Protein AF-A0A943SQD3-F1 (afdb_monomer)

Solvent-accessible surface area (backbone atoms only — not comparable to full-atom values): 6302 Å² total; per-residue (Å²): 134,90,78,74,52,74,67,57,47,48,25,53,53,48,44,65,74,69,50,77,54,51,80,74,37,70,39,92,86,43,87,98,38,78,32,27,33,25,41,73,78,45,76,52,76,56,96,95,41,80,48,76,44,69,51,78,48,46,70,42,72,68,59,44,48,51,51,52,54,50,50,52,53,49,24,65,73,44,74,47,85,86,84,90,76,88,87,76,86,63,87,79,84,76,82,76,85,129

Nearest PDB structures (foldseek):
  3mru-assembly2_B  TM=9.642E-01  e=1.600E-04  Vibrio alginolyticus
  2qyv-assembly1_B  TM=9.669E-01  e=8.400E-04  Histophilus somni 129PT
  4jui-assembly2_B  TM=3.062E-01  e=7.930E+00  Lactiplantibacillus plantarum

Radius of gyration: 16.66 Å; Cα contacts (8 Å, |Δi|>4): 103; chains: 1; bounding box: 39×22×53 Å

Sequence (98 aa):
MRVFDNSENKNIIDYVNLSPVDVVIMSNIFENLVDTSVNLGEIFFEDNVITVVQDIRSNFKTQQNFIICKLEKLASYTGFEIEATGYYTNWKYKKIPS

Secondary structure (DSSP, 8-state):
-----HHHHHHHHHHHHHS--EEEEE-SSSTT-EEEEEEEEEEEEETTEEEEEEEEEESSHHHHHHHHHHHHHHHHHHT---------------PPP-

pLDDT: mean 92.02, std 8.4, range [60.75, 97.94]

Mean predicted aligned error: 4.59 Å

Organism: NCBI:txid54005

InterPro domains:
  IPR001160 Peptidase M20C, Xaa-His dipeptidase [PTHR43501] (3-95)

Foldseek 3Di:
DDDDDPLLVVLVVQLVVVQFAAQDAADPVDPPHGAKGKHQDDWDADPNDIDTDMDIDGQDPVVSVVNVVSSCVSCVVSVHDDDDDDDDDHDDDDDDDD

Structure (mmCIF, N/CA/C/O backbone):
data_AF-A0A943SQD3-F1
#
_entry.id   AF-A0A943SQD3-F1
#
loop_
_atom_site.group_PDB
_atom_site.id
_atom_site.type_symbol
_atom_site.label_atom_id
_atom_site.label_alt_id
_atom_site.label_comp_id
_atom_site.label_asym_id
_atom_site.label_entity_id
_atom_site.label_seq_id
_atom_site.pdbx_PDB_ins_code
_atom_site.Cartn_x
_atom_site.Cartn_y
_atom_site.Cartn_z
_atom_site.occupancy
_atom_site.B_iso_or_equiv
_atom_site.auth_seq_id
_atom_site.auth_comp_id
_atom_site.auth_asym_id
_atom_site.auth_atom_id
_atom_site.pdbx_PDB_model_num
ATOM 1 N N . MET A 1 1 ? -17.637 -6.368 22.099 1.00 67.44 1 MET A N 1
ATOM 2 C CA . MET A 1 1 ? -17.392 -5.648 20.832 1.00 67.44 1 MET A CA 1
ATOM 3 C C . MET A 1 1 ? -16.803 -4.292 21.191 1.00 67.44 1 MET A C 1
ATOM 5 O O . MET A 1 1 ? -17.461 -3.569 21.929 1.00 67.44 1 MET A O 1
ATOM 9 N N . ARG A 1 2 ? -15.559 -3.991 20.788 1.00 83.62 2 ARG A N 1
ATOM 10 C CA . ARG A 1 2 ? -14.974 -2.649 20.965 1.00 83.62 2 ARG A CA 1
ATOM 11 C C . ARG A 1 2 ? -15.597 -1.706 19.939 1.00 83.62 2 ARG A C 1
ATOM 13 O O . ARG A 1 2 ? -15.896 -2.128 18.826 1.00 83.62 2 ARG A O 1
ATOM 20 N N . VAL A 1 3 ? -15.786 -0.453 20.330 1.00 88.00 3 VAL A N 1
ATOM 21 C CA . VAL A 1 3 ? -16.202 0.633 19.441 1.00 88.00 3 VAL A CA 1
ATOM 22 C C . VAL A 1 3 ? -15.032 1.604 19.348 1.00 88.00 3 VAL A C 1
ATOM 24 O O . VAL A 1 3 ? -14.495 1.993 20.384 1.00 88.00 3 VAL A O 1
ATOM 27 N N . PHE A 1 4 ? -14.623 1.938 18.127 1.00 91.00 4 PHE A N 1
ATOM 28 C CA . PHE A 1 4 ? -13.600 2.950 17.877 1.00 91.00 4 PHE A CA 1
ATOM 29 C C . PHE A 1 4 ? -14.171 4.347 18.103 1.00 91.00 4 PHE A C 1
ATOM 31 O O . PHE A 1 4 ? -15.337 4.602 17.781 1.00 91.00 4 PHE A O 1
ATOM 38 N N . ASP A 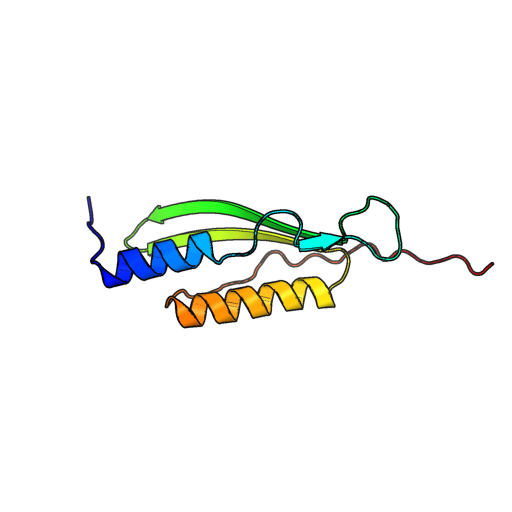1 5 ? -13.356 5.254 18.630 1.00 94.12 5 ASP A N 1
ATOM 39 C CA . ASP A 1 5 ? -13.737 6.660 18.697 1.00 94.12 5 ASP A CA 1
ATOM 40 C C . ASP A 1 5 ? -13.761 7.314 17.298 1.00 94.12 5 ASP A C 1
ATOM 42 O O . ASP A 1 5 ? -13.447 6.699 16.274 1.00 94.12 5 ASP A O 1
ATOM 46 N N . ASN A 1 6 ? -14.194 8.574 17.224 1.00 95.62 6 ASN A N 1
ATOM 47 C CA . ASN A 1 6 ? -14.320 9.274 15.944 1.00 95.62 6 ASN A CA 1
ATOM 48 C C . ASN A 1 6 ? -12.970 9.498 15.249 1.00 95.62 6 ASN A C 1
ATOM 50 O O . ASN A 1 6 ? -12.913 9.457 14.020 1.00 95.62 6 ASN A O 1
ATOM 54 N N . SER A 1 7 ? -11.900 9.748 16.006 1.00 94.88 7 SER A N 1
ATOM 55 C CA . SER A 1 7 ? -10.560 9.939 15.444 1.00 94.88 7 SER A CA 1
ATOM 56 C C . SER A 1 7 ? -9.963 8.629 14.943 1.00 94.88 7 SER A C 1
ATOM 58 O O . SER A 1 7 ? -9.462 8.591 13.824 1.00 94.88 7 SER A O 1
ATOM 60 N N . GLU A 1 8 ? -10.078 7.550 15.718 1.00 94.00 8 GLU A N 1
ATOM 61 C CA . GLU A 1 8 ? -9.659 6.203 15.329 1.00 94.00 8 GLU A CA 1
ATOM 62 C C . GLU A 1 8 ? -10.401 5.761 14.061 1.00 94.00 8 GLU A C 1
ATOM 64 O O . GLU A 1 8 ? -9.770 5.373 13.079 1.00 94.00 8 GLU A O 1
ATOM 69 N N . ASN A 1 9 ? -11.734 5.900 14.035 1.00 95.19 9 ASN A N 1
ATOM 70 C CA . ASN A 1 9 ? -12.539 5.578 12.855 1.00 95.19 9 ASN A CA 1
ATOM 71 C C . ASN A 1 9 ? -12.107 6.388 11.635 1.00 95.19 9 ASN A C 1
ATOM 73 O O . ASN A 1 9 ? -11.955 5.830 10.550 1.00 95.19 9 ASN A O 1
ATOM 77 N N . LYS A 1 10 ? -11.897 7.699 11.800 1.00 97.19 10 LYS A N 1
ATOM 78 C CA . LYS A 1 10 ? -11.448 8.556 10.704 1.00 97.19 10 LYS A CA 1
ATOM 79 C C . LYS A 1 10 ? -10.100 8.094 10.158 1.00 97.19 10 LYS A C 1
ATOM 81 O O . LYS A 1 10 ? -9.965 7.960 8.949 1.00 97.19 10 LYS A O 1
ATOM 86 N N . ASN A 1 11 ? -9.138 7.812 11.028 1.00 97.12 11 ASN A N 1
ATOM 87 C CA . ASN A 1 11 ? -7.806 7.375 10.628 1.00 97.12 11 ASN A CA 1
ATOM 88 C C . ASN A 1 11 ? -7.829 6.028 9.896 1.00 97.12 11 ASN A C 1
ATOM 90 O O . ASN A 1 11 ? -7.146 5.870 8.886 1.00 97.12 11 ASN A O 1
ATOM 94 N N . ILE A 1 12 ? -8.640 5.077 10.369 1.00 96.25 12 ILE A N 1
ATOM 95 C CA . ILE A 1 12 ? -8.829 3.778 9.712 1.00 96.25 12 ILE A CA 1
ATOM 96 C C . ILE A 1 12 ? -9.439 3.971 8.317 1.00 96.25 12 ILE A C 1
ATOM 98 O O . ILE A 1 12 ? -8.919 3.446 7.333 1.00 96.25 12 ILE A O 1
ATOM 102 N N . ILE A 1 13 ? -10.520 4.749 8.219 1.00 96.69 13 ILE A N 1
ATOM 103 C CA . ILE A 1 13 ? -11.214 5.019 6.953 1.00 96.69 13 ILE A CA 1
ATOM 104 C C . ILE A 1 13 ? -10.293 5.756 5.974 1.00 96.69 13 ILE A C 1
ATOM 106 O O . ILE A 1 13 ? -10.258 5.412 4.792 1.00 96.69 13 ILE A O 1
ATOM 110 N N . ASP A 1 14 ? -9.542 6.749 6.447 1.00 97.94 14 ASP A N 1
ATOM 111 C CA . ASP A 1 14 ? -8.582 7.487 5.631 1.00 97.94 14 ASP A CA 1
ATOM 112 C C . ASP A 1 14 ? -7.475 6.558 5.124 1.00 97.94 14 ASP A C 1
ATOM 114 O O . ASP A 1 14 ? -7.155 6.595 3.938 1.00 97.94 14 ASP A O 1
ATOM 118 N N . TYR A 1 15 ? -6.923 5.689 5.980 1.00 97.62 15 TYR A N 1
ATOM 119 C CA . TYR A 1 15 ? -5.883 4.744 5.572 1.00 97.62 15 TYR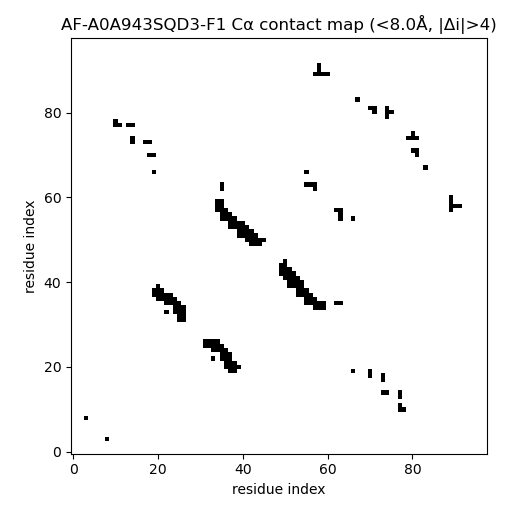 A CA 1
ATOM 120 C C . TYR A 1 15 ? -6.388 3.826 4.460 1.00 97.62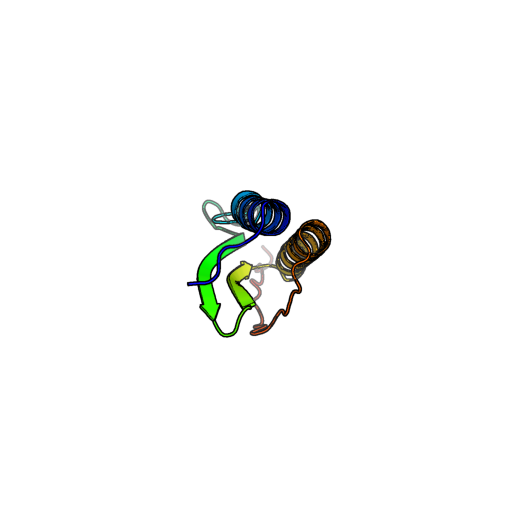 15 TYR A C 1
ATOM 122 O O . TYR A 1 15 ? -5.763 3.739 3.409 1.00 97.62 15 TYR A O 1
ATOM 130 N N . VAL A 1 16 ? -7.551 3.195 4.648 1.00 96.69 16 VAL A N 1
ATOM 131 C CA . VAL A 1 16 ? -8.113 2.258 3.663 1.00 96.69 16 VAL A CA 1
ATOM 132 C C . VAL A 1 16 ? -8.415 2.951 2.332 1.00 96.69 16 VAL A C 1
ATOM 134 O O . VAL A 1 16 ? -8.062 2.421 1.284 1.00 96.69 16 VAL A O 1
ATOM 137 N N . ASN A 1 17 ? -9.015 4.145 2.349 1.00 96.56 17 ASN A N 1
ATOM 138 C CA . ASN A 1 17 ? -9.378 4.849 1.114 1.00 96.56 17 ASN A CA 1
ATOM 139 C C . ASN A 1 17 ? -8.180 5.448 0.368 1.00 96.56 17 ASN A C 1
ATOM 141 O O . ASN A 1 17 ? -8.229 5.597 -0.851 1.00 96.56 17 ASN A O 1
ATOM 145 N N . LEU A 1 18 ? -7.130 5.848 1.088 1.00 96.81 18 LEU A N 1
ATOM 146 C CA . LEU A 1 18 ? -5.949 6.481 0.495 1.00 96.81 18 LEU A CA 1
ATOM 147 C C . LEU A 1 18 ? -4.849 5.474 0.147 1.00 96.81 18 LEU A C 1
ATOM 149 O O . LEU A 1 18 ? -3.890 5.833 -0.549 1.00 96.81 18 LEU A O 1
ATOM 153 N N . SER A 1 19 ? -4.960 4.236 0.629 1.00 96.50 19 SER A N 1
ATOM 154 C CA . SER A 1 19 ? -3.971 3.203 0.361 1.00 96.50 19 SER A CA 1
ATOM 155 C C . SER A 1 19 ? -3.956 2.836 -1.129 1.00 96.50 19 SER A C 1
ATOM 157 O O . SER A 1 19 ? -5.014 2.694 -1.745 1.00 96.50 19 SER A O 1
ATOM 159 N N . PRO A 1 20 ? -2.773 2.702 -1.760 1.00 95.56 20 PRO A N 1
ATOM 160 C CA . PRO A 1 20 ? -2.682 2.218 -3.128 1.00 95.56 20 PRO A CA 1
ATOM 161 C C . PRO A 1 20 ? -3.229 0.791 -3.238 1.00 95.56 20 PRO A C 1
ATOM 163 O O . PRO A 1 20 ? -2.856 -0.091 -2.466 1.00 95.56 20 PRO A O 1
ATOM 166 N N . VAL A 1 21 ? -4.053 0.568 -4.258 1.00 95.19 21 VAL A N 1
ATOM 167 C CA . VAL A 1 21 ? -4.616 -0.731 -4.634 1.00 95.19 21 VAL A CA 1
ATOM 168 C C . VAL A 1 21 ? -4.588 -0.884 -6.157 1.00 95.19 21 VAL A C 1
ATOM 170 O O . VAL A 1 21 ? -4.428 0.098 -6.884 1.00 95.19 21 VAL A O 1
ATOM 173 N N . ASP A 1 22 ? -4.714 -2.121 -6.626 1.00 95.56 22 ASP A N 1
ATOM 174 C CA . ASP A 1 22 ? -4.722 -2.528 -8.029 1.00 95.56 22 ASP A CA 1
ATOM 175 C C . ASP A 1 22 ? -3.428 -2.182 -8.792 1.00 95.56 22 ASP A C 1
ATOM 177 O O . ASP A 1 22 ? -2.314 -2.320 -8.276 1.00 95.56 22 ASP A O 1
ATOM 181 N N . VAL A 1 23 ? -3.553 -1.812 -10.070 1.00 97.25 23 VAL A N 1
ATOM 182 C CA . VAL A 1 23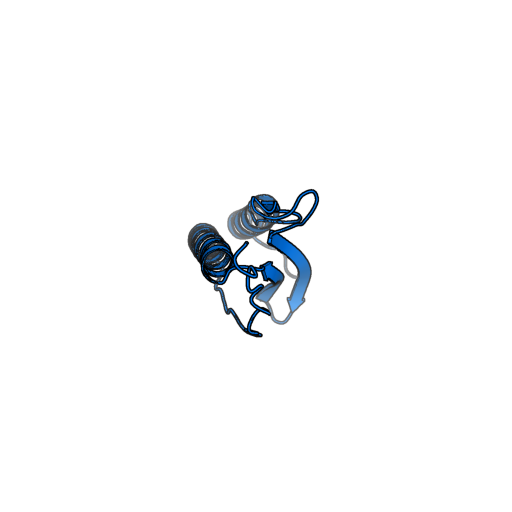 ? -2.442 -1.443 -10.953 1.00 97.25 23 VAL A CA 1
ATOM 183 C C . VAL A 1 23 ? -1.972 -0.034 -10.618 1.00 97.25 23 VAL A C 1
ATOM 185 O O . VAL A 1 23 ? -2.714 0.933 -10.778 1.00 97.25 23 VAL A O 1
ATOM 188 N N . VAL A 1 24 ? -0.703 0.093 -10.228 1.00 96.75 24 VAL A N 1
ATOM 189 C CA . VAL A 1 24 ? -0.097 1.394 -9.914 1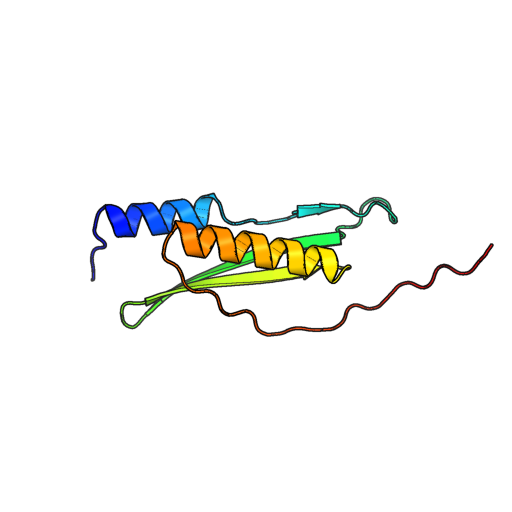.00 96.75 24 VAL A CA 1
ATOM 190 C C . VAL A 1 24 ? 0.777 1.897 -11.058 1.00 96.75 24 VAL A C 1
ATOM 192 O O . VAL A 1 24 ? 0.799 3.095 -11.333 1.00 96.75 24 VAL A O 1
ATOM 195 N N . ILE A 1 25 ? 1.517 1.002 -11.723 1.00 96.81 25 ILE A N 1
ATOM 196 C CA . ILE A 1 25 ? 2.437 1.355 -12.813 1.00 96.81 25 ILE A CA 1
ATOM 197 C C . ILE A 1 25 ? 2.340 0.304 -13.923 1.00 96.81 25 ILE A C 1
ATOM 199 O O . ILE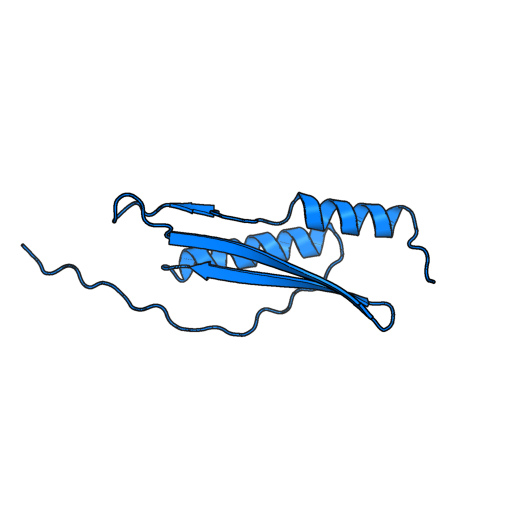 A 1 25 ? 2.597 -0.877 -13.688 1.00 96.81 25 ILE A O 1
ATOM 203 N N . MET A 1 26 ? 2.007 0.745 -15.137 1.00 96.75 26 MET A N 1
ATOM 204 C CA . MET A 1 26 ? 2.122 -0.057 -16.361 1.00 96.75 26 MET A CA 1
ATOM 205 C C . MET A 1 26 ? 3.552 -0.012 -16.903 1.00 96.75 26 MET A C 1
ATOM 207 O O . MET A 1 26 ? 4.274 0.963 -16.697 1.00 96.75 26 MET A O 1
ATOM 211 N N . SER A 1 27 ? 3.961 -1.064 -17.605 1.00 94.19 27 SER A N 1
ATOM 212 C CA . SER A 1 27 ? 5.295 -1.156 -18.179 1.00 94.19 27 SER A CA 1
ATOM 213 C C . SER A 1 27 ? 5.486 -0.185 -19.336 1.00 94.19 27 SER A C 1
ATOM 215 O O . SER A 1 27 ? 4.684 -0.126 -20.263 1.00 94.19 27 SER A O 1
ATOM 217 N N . ASN A 1 28 ? 6.608 0.534 -19.306 1.00 92.62 28 ASN A N 1
ATOM 218 C CA . ASN A 1 28 ? 7.059 1.370 -20.423 1.00 92.62 28 ASN A CA 1
ATOM 219 C C . ASN A 1 28 ? 7.938 0.592 -21.421 1.00 92.62 28 ASN A C 1
ATOM 221 O O . ASN A 1 28 ? 8.368 1.152 -22.427 1.00 92.62 28 ASN A O 1
ATOM 225 N N . ILE A 1 29 ? 8.266 -0.671 -21.118 1.00 91.00 29 ILE A N 1
ATOM 226 C CA . ILE A 1 29 ? 9.122 -1.530 -21.952 1.00 91.00 29 ILE A CA 1
ATOM 227 C C . ILE A 1 29 ? 8.280 -2.544 -22.728 1.00 91.00 29 ILE A C 1
ATOM 229 O O . ILE A 1 29 ? 8.571 -2.810 -23.893 1.00 91.00 29 ILE A O 1
ATOM 233 N N . PHE A 1 30 ? 7.257 -3.111 -22.086 1.00 89.81 30 PHE A N 1
ATOM 234 C CA . PHE A 1 30 ? 6.410 -4.150 -22.663 1.00 89.81 30 PHE A CA 1
ATOM 235 C C . PHE A 1 30 ? 4.964 -3.673 -22.758 1.00 89.81 30 PHE A C 1
ATOM 237 O O . PHE A 1 30 ? 4.377 -3.230 -21.774 1.00 89.81 30 PHE A O 1
ATOM 244 N N . GLU A 1 31 ? 4.378 -3.796 -23.944 1.00 94.06 31 GLU A N 1
ATOM 245 C CA . GLU A 1 31 ? 2.972 -3.472 -24.153 1.00 94.06 31 GLU A CA 1
ATOM 246 C C . GLU A 1 31 ? 2.071 -4.401 -23.320 1.00 94.06 31 GLU A C 1
ATOM 248 O O . GLU A 1 31 ? 2.315 -5.606 -23.243 1.00 94.06 31 GLU A O 1
ATOM 253 N N . ASN A 1 32 ? 1.028 -3.840 -22.698 1.00 93.88 32 ASN A N 1
ATOM 254 C CA . ASN A 1 32 ? 0.030 -4.565 -21.898 1.00 93.88 32 ASN A CA 1
ATOM 255 C C . ASN A 1 32 ? 0.583 -5.345 -20.687 1.00 93.88 32 ASN A C 1
ATOM 257 O O . ASN A 1 32 ? -0.070 -6.265 -20.197 1.00 93.88 32 ASN A O 1
ATOM 261 N N . LEU A 1 33 ? 1.755 -4.968 -20.166 1.00 94.75 33 LEU A N 1
ATOM 262 C CA . LEU A 1 33 ? 2.323 -5.555 -18.952 1.00 94.75 33 LEU A CA 1
ATOM 263 C C . LEU A 1 33 ? 2.207 -4.595 -17.764 1.00 94.75 33 LEU A C 1
ATOM 265 O O . LEU A 1 33 ? 2.515 -3.412 -17.884 1.00 94.75 33 LEU A O 1
ATOM 269 N N . VAL A 1 34 ? 1.826 -5.112 -16.597 1.00 96.19 34 VAL A N 1
ATOM 270 C CA . VAL A 1 34 ? 1.884 -4.370 -15.331 1.00 96.19 34 VAL A CA 1
ATOM 271 C C . VAL A 1 34 ? 3.297 -4.460 -14.766 1.00 96.19 34 VAL A C 1
ATOM 273 O O . VAL A 1 34 ? 3.837 -5.553 -14.600 1.00 96.19 34 VAL A O 1
ATOM 276 N N . ASP A 1 35 ? 3.883 -3.312 -14.441 1.00 95.31 35 ASP A N 1
ATOM 277 C CA . ASP A 1 35 ? 5.172 -3.257 -13.762 1.00 95.31 35 ASP A CA 1
ATOM 278 C C . ASP A 1 35 ? 5.023 -3.270 -12.246 1.00 95.31 35 ASP A C 1
ATOM 280 O O . ASP A 1 35 ? 5.830 -3.910 -11.583 1.00 95.31 35 ASP A O 1
ATOM 284 N N . THR A 1 36 ? 4.024 -2.579 -11.691 1.00 96.69 36 THR A N 1
ATOM 285 C CA . THR A 1 36 ? 3.762 -2.569 -10.247 1.00 96.69 36 THR A CA 1
ATOM 286 C C . THR A 1 36 ? 2.269 -2.584 -9.950 1.00 96.69 36 THR A C 1
ATOM 288 O O . THR A 1 36 ? 1.514 -1.766 -10.479 1.00 96.69 36 THR A O 1
ATOM 291 N N . SER A 1 37 ? 1.866 -3.471 -9.044 1.00 97.62 37 SER A N 1
ATOM 292 C CA . SER A 1 37 ? 0.517 -3.559 -8.486 1.00 97.62 37 SER A CA 1
ATOM 293 C C . SER A 1 37 ? 0.559 -3.748 -6.974 1.00 97.62 37 SER A C 1
ATOM 295 O O . SER A 1 37 ? 1.505 -4.347 -6.453 1.00 97.62 37 SER A O 1
ATOM 297 N N . VAL A 1 38 ? -0.492 -3.315 -6.286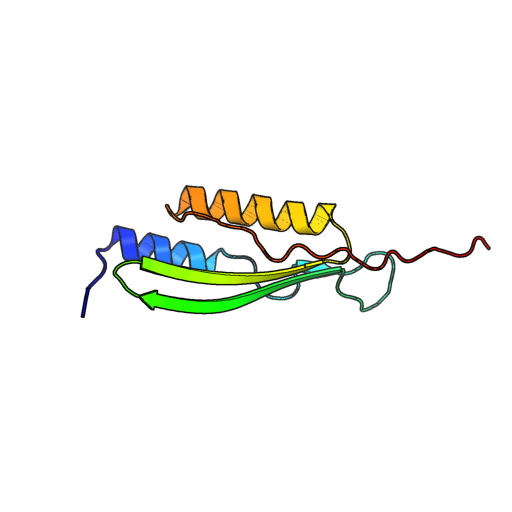 1.00 97.75 38 VAL A N 1
ATOM 298 C CA . VAL A 1 38 ? -0.664 -3.498 -4.842 1.00 97.75 38 VAL A CA 1
ATOM 299 C C . VAL A 1 38 ? -2.018 -4.141 -4.582 1.00 97.75 38 VAL A C 1
ATOM 301 O O . VAL A 1 38 ? -3.014 -3.715 -5.148 1.00 97.75 38 VAL A O 1
ATOM 304 N N . ASN A 1 39 ? -2.077 -5.161 -3.735 1.00 96.75 39 ASN A N 1
ATOM 305 C CA . ASN A 1 39 ? -3.344 -5.740 -3.292 1.00 96.75 39 ASN A CA 1
ATOM 306 C C . ASN A 1 39 ? -3.500 -5.513 -1.790 1.00 96.75 39 ASN A C 1
ATOM 308 O O . ASN A 1 39 ? -2.633 -5.945 -1.041 1.00 96.75 39 ASN A O 1
ATOM 312 N N . LEU A 1 40 ? -4.585 -4.868 -1.358 1.00 96.19 40 LEU A N 1
ATOM 313 C CA . LEU A 1 40 ? -5.007 -4.845 0.042 1.00 96.19 40 LEU A CA 1
ATOM 314 C C . LEU A 1 40 ? -5.878 -6.085 0.285 1.00 96.19 40 LEU A C 1
ATOM 316 O O . LEU A 1 40 ? -7.084 -6.063 0.053 1.00 96.19 40 LEU A O 1
ATOM 320 N N . GLY A 1 41 ? -5.233 -7.184 0.679 1.00 95.06 41 GLY A N 1
ATOM 321 C CA . GLY A 1 41 ? -5.858 -8.508 0.709 1.00 95.06 41 GLY A CA 1
ATOM 322 C C . GLY A 1 41 ? -6.614 -8.809 1.997 1.00 95.06 41 GLY A C 1
ATOM 323 O O . GLY A 1 41 ? -7.602 -9.541 1.967 1.00 95.06 41 GLY A O 1
ATOM 324 N N . GLU A 1 42 ? -6.166 -8.249 3.123 1.00 96.38 42 GLU A N 1
ATOM 325 C CA . GLU A 1 42 ? -6.714 -8.583 4.437 1.00 96.38 42 GLU A CA 1
ATOM 326 C C . GLU A 1 42 ? -6.850 -7.338 5.311 1.00 96.38 42 GLU A C 1
ATOM 328 O O . GLU A 1 42 ? -5.960 -6.486 5.369 1.00 96.38 42 GLU A O 1
ATOM 333 N N . ILE A 1 43 ? -7.976 -7.266 6.019 1.00 96.19 43 ILE A N 1
ATOM 334 C CA . ILE A 1 43 ? -8.204 -6.339 7.123 1.00 96.19 43 ILE A CA 1
ATOM 335 C C . ILE A 1 43 ? -8.838 -7.151 8.239 1.00 96.19 43 ILE A C 1
ATOM 337 O O . ILE A 1 43 ? -9.908 -7.733 8.050 1.00 96.19 43 ILE A O 1
ATOM 341 N N . PHE A 1 44 ? -8.203 -7.176 9.401 1.00 95.38 44 PHE A N 1
ATOM 342 C CA . PHE A 1 44 ? -8.739 -7.871 10.562 1.00 95.38 44 PHE A CA 1
ATOM 343 C C . PHE A 1 44 ? -8.431 -7.117 11.851 1.00 95.38 44 PHE A C 1
ATOM 345 O O . PHE A 1 44 ? -7.587 -6.222 11.894 1.00 95.38 44 PHE A O 1
ATOM 352 N N . PHE A 1 45 ? -9.183 -7.453 12.895 1.00 93.88 45 PHE A N 1
ATOM 353 C CA . PHE A 1 45 ? -9.072 -6.835 14.205 1.00 93.88 45 PHE A CA 1
ATOM 354 C C . PHE A 1 45 ? -8.975 -7.919 15.273 1.00 93.88 45 PHE A C 1
ATOM 356 O O . PHE A 1 45 ? -9.937 -8.651 15.510 1.00 93.88 45 PHE A O 1
ATOM 363 N N . GLU A 1 46 ? -7.819 -7.995 15.919 1.00 93.94 46 GLU A N 1
ATOM 364 C CA . GLU A 1 46 ? -7.485 -8.990 16.937 1.00 93.94 46 GLU A CA 1
ATOM 365 C C . GLU A 1 46 ? -6.723 -8.298 18.070 1.00 93.94 46 GLU A C 1
ATOM 367 O O . GLU A 1 46 ? -5.977 -7.354 17.832 1.00 93.94 46 GLU A O 1
ATOM 372 N N . ASP A 1 47 ? -6.960 -8.706 19.320 1.00 92.56 47 ASP A N 1
ATOM 373 C CA . ASP A 1 47 ? -6.230 -8.211 20.499 1.00 92.56 47 ASP A CA 1
ATOM 374 C C . ASP A 1 47 ? -6.070 -6.681 20.587 1.00 92.56 47 ASP A C 1
ATOM 376 O O . ASP A 1 47 ? -5.044 -6.159 21.013 1.00 92.56 47 ASP A O 1
ATOM 380 N N . ASN A 1 48 ? -7.131 -5.944 20.232 1.00 90.44 48 ASN A N 1
ATOM 381 C CA . ASN A 1 48 ? -7.167 -4.477 20.218 1.00 90.44 48 ASN A CA 1
ATOM 382 C C . ASN A 1 48 ? -6.307 -3.786 19.150 1.00 90.44 48 ASN A C 1
ATOM 384 O O . ASN A 1 48 ? -6.174 -2.559 19.201 1.00 90.44 48 ASN A O 1
ATOM 388 N N . VAL A 1 49 ? -5.824 -4.536 18.163 1.00 92.50 49 VAL A N 1
ATOM 389 C CA . VAL A 1 49 ? -5.018 -4.062 17.039 1.00 92.50 49 VAL A CA 1
ATOM 390 C C . VAL A 1 49 ? -5.773 -4.298 15.735 1.00 92.50 49 VAL A C 1
ATOM 392 O O . VAL A 1 49 ? -6.316 -5.375 15.497 1.00 92.50 49 VAL A O 1
ATOM 395 N N . ILE A 1 50 ? -5.828 -3.268 14.890 1.00 94.75 50 ILE A N 1
ATOM 396 C CA . ILE A 1 50 ? -6.269 -3.416 13.505 1.00 94.75 50 ILE A CA 1
ATOM 397 C C . ILE A 1 50 ? -5.047 -3.679 12.630 1.00 94.75 50 ILE A C 1
ATOM 399 O O . ILE A 1 50 ? -4.088 -2.909 12.650 1.00 94.75 50 ILE A O 1
ATOM 403 N N . THR A 1 51 ? -5.102 -4.752 11.853 1.00 96.56 51 THR A N 1
ATOM 404 C CA . THR A 1 51 ? -4.040 -5.131 10.925 1.00 96.56 51 THR A CA 1
ATOM 405 C C . THR A 1 51 ? -4.563 -5.017 9.505 1.00 96.56 51 THR A C 1
ATOM 407 O O . THR A 1 51 ? -5.639 -5.528 9.187 1.00 96.56 51 THR A O 1
ATOM 410 N N . VAL A 1 52 ? -3.794 -4.342 8.653 1.00 96.94 52 VAL A N 1
ATOM 411 C CA . VAL A 1 52 ? -4.047 -4.244 7.215 1.00 96.94 52 VAL A CA 1
ATOM 412 C C . VAL A 1 52 ? -2.870 -4.884 6.493 1.00 96.94 52 VAL A C 1
ATOM 414 O O . VAL A 1 52 ? -1.733 -4.449 6.666 1.00 96.94 52 VAL A O 1
ATOM 417 N N . VAL A 1 53 ? -3.134 -5.915 5.691 1.00 96.88 53 VAL A N 1
ATOM 418 C CA . VAL A 1 53 ? -2.096 -6.655 4.962 1.00 96.88 53 VAL A CA 1
ATOM 419 C C . VAL A 1 53 ? -2.153 -6.292 3.488 1.00 96.88 53 VAL A C 1
ATOM 421 O O . VAL A 1 53 ? -3.210 -6.366 2.850 1.00 96.88 53 VAL A O 1
ATOM 424 N N . GLN A 1 54 ? -0.998 -5.903 2.943 1.00 96.62 54 GLN A N 1
ATOM 425 C CA . GLN A 1 54 ? -0.865 -5.519 1.545 1.00 96.62 54 GLN A CA 1
ATOM 426 C C . GLN A 1 54 ? 0.265 -6.264 0.838 1.00 96.62 54 GLN A C 1
ATOM 428 O O . GLN A 1 54 ? 1.408 -6.261 1.288 1.00 96.62 54 GLN A O 1
ATOM 433 N N . ASP A 1 55 ? -0.044 -6.809 -0.335 1.00 96.44 55 ASP A N 1
ATOM 434 C CA . ASP A 1 55 ? 0.925 -7.447 -1.218 1.00 96.44 55 ASP A CA 1
ATOM 435 C C . ASP A 1 55 ? 1.404 -6.472 -2.291 1.00 96.44 55 ASP A C 1
ATOM 437 O O . ASP A 1 55 ? 0.631 -6.066 -3.166 1.00 96.44 55 ASP A O 1
ATOM 441 N N . ILE A 1 56 ? 2.702 -6.174 -2.304 1.00 95.81 56 ILE A N 1
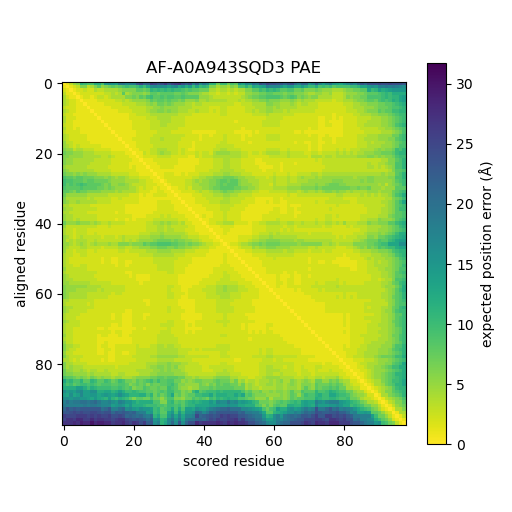ATOM 442 C CA . ILE A 1 56 ? 3.328 -5.353 -3.346 1.00 95.81 56 ILE A CA 1
ATOM 443 C C . ILE A 1 56 ? 4.024 -6.265 -4.356 1.00 95.81 56 ILE A C 1
ATOM 445 O O . ILE A 1 56 ? 5.027 -6.908 -4.042 1.00 95.81 56 ILE A O 1
ATOM 449 N N . ARG A 1 57 ? 3.543 -6.266 -5.601 1.00 95.00 57 ARG A N 1
ATOM 450 C CA . ARG A 1 57 ? 4.179 -6.961 -6.731 1.00 95.00 57 ARG A CA 1
ATOM 451 C C . ARG A 1 57 ? 4.797 -5.920 -7.647 1.00 95.00 57 ARG A C 1
ATOM 453 O O . ARG A 1 57 ? 4.107 -4.999 -8.070 1.00 95.00 57 ARG A O 1
ATOM 460 N N . SER A 1 58 ? 6.090 -6.041 -7.937 1.00 93.69 58 SER A N 1
ATOM 461 C CA . SER A 1 58 ? 6.790 -5.064 -8.771 1.00 93.69 58 SER A CA 1
ATOM 462 C C . SER A 1 58 ? 7.934 -5.689 -9.559 1.00 93.69 58 SER A C 1
ATOM 464 O O . SER A 1 58 ? 8.714 -6.432 -8.979 1.00 93.69 58 SER A O 1
ATOM 466 N N . ASN A 1 59 ? 8.098 -5.334 -10.835 1.00 92.00 59 ASN A N 1
ATOM 467 C CA . ASN A 1 59 ? 9.230 -5.731 -11.680 1.00 92.00 59 ASN A CA 1
ATOM 468 C C . ASN A 1 59 ? 10.521 -4.967 -11.338 1.00 92.00 59 ASN A C 1
ATOM 470 O O . ASN A 1 59 ? 11.627 -5.476 -11.552 1.00 92.00 59 ASN A O 1
ATOM 474 N N . PHE A 1 60 ? 10.417 -3.781 -10.732 1.00 91.19 60 PHE A N 1
ATOM 475 C CA . PHE A 1 60 ? 11.559 -2.919 -10.428 1.00 91.19 60 PHE A CA 1
ATOM 476 C C . PHE A 1 60 ? 11.643 -2.592 -8.939 1.00 91.19 60 PHE A C 1
ATOM 478 O O . PHE A 1 60 ? 10.727 -2.019 -8.358 1.00 91.19 60 PHE A O 1
ATOM 485 N N . LYS A 1 61 ? 12.801 -2.857 -8.320 1.00 91.25 61 LYS A N 1
ATOM 486 C CA . LYS A 1 61 ? 13.011 -2.578 -6.888 1.00 91.25 61 LYS A CA 1
ATOM 487 C C . LYS A 1 61 ? 12.771 -1.108 -6.524 1.00 91.25 61 LYS A C 1
ATOM 489 O O . LYS A 1 61 ? 12.258 -0.820 -5.452 1.00 91.25 61 LYS A O 1
ATOM 494 N N . THR A 1 62 ? 13.107 -0.181 -7.418 1.00 93.50 62 THR A N 1
ATOM 495 C CA . THR A 1 62 ? 12.854 1.254 -7.224 1.00 93.50 62 THR A CA 1
ATOM 496 C C . THR A 1 62 ? 11.363 1.579 -7.165 1.00 93.50 62 THR A C 1
ATOM 498 O O . THR A 1 62 ? 10.962 2.400 -6.347 1.00 93.50 62 THR A O 1
ATOM 501 N N . GLN A 1 63 ? 10.536 0.913 -7.974 1.00 95.00 63 GLN A N 1
ATOM 502 C CA . GLN A 1 63 ? 9.083 1.075 -7.941 1.00 95.00 63 GLN A CA 1
ATOM 503 C C . GLN A 1 63 ? 8.478 0.428 -6.688 1.00 95.00 63 GLN A C 1
ATOM 505 O O . GLN A 1 63 ? 7.652 1.052 -6.032 1.00 95.00 63 GLN A O 1
ATOM 510 N N . GLN A 1 64 ? 8.946 -0.762 -6.287 1.00 94.94 64 GLN A N 1
ATOM 511 C CA . GLN A 1 64 ? 8.566 -1.365 -5.002 1.00 94.94 64 GLN A CA 1
ATOM 512 C C . GLN A 1 64 ? 8.872 -0.421 -3.830 1.00 94.94 64 GLN A C 1
ATOM 514 O O . GLN A 1 64 ? 7.998 -0.156 -3.010 1.00 94.94 64 GLN A O 1
ATOM 519 N N . ASN A 1 65 ? 10.091 0.126 -3.774 1.00 94.94 65 ASN A N 1
ATOM 520 C CA . ASN A 1 65 ? 10.492 1.066 -2.727 1.00 94.94 65 ASN A CA 1
ATOM 521 C C . ASN A 1 65 ?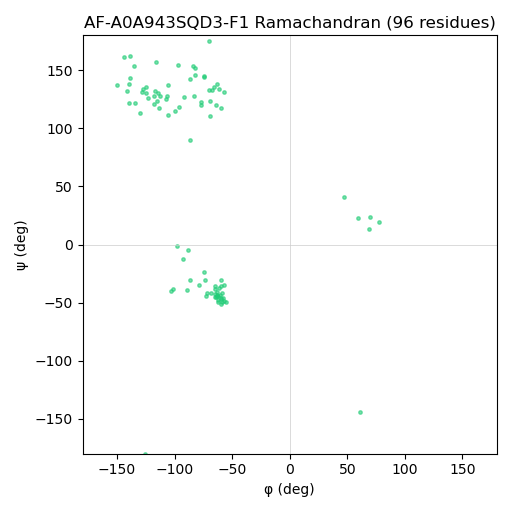 9.637 2.339 -2.746 1.00 94.94 65 ASN A C 1
ATOM 523 O O . ASN A 1 65 ? 9.296 2.855 -1.691 1.00 94.94 65 ASN A O 1
ATOM 527 N N . PHE A 1 66 ? 9.256 2.830 -3.929 1.00 96.00 66 PHE A N 1
ATOM 528 C CA . PHE A 1 66 ? 8.340 3.962 -4.050 1.00 96.00 66 PHE A CA 1
ATOM 529 C C . PHE A 1 66 ? 6.973 3.675 -3.408 1.00 96.00 66 PHE A C 1
ATOM 531 O O . PHE A 1 66 ? 6.461 4.525 -2.680 1.00 96.00 66 PHE A O 1
ATOM 538 N N . ILE A 1 67 ? 6.406 2.480 -3.621 1.00 96.94 67 ILE A N 1
ATOM 539 C CA . ILE A 1 67 ? 5.164 2.069 -2.950 1.00 96.94 67 ILE A CA 1
ATOM 540 C C . ILE A 1 67 ? 5.356 2.004 -1.436 1.00 96.94 67 ILE A C 1
ATOM 542 O O . ILE A 1 67 ? 4.546 2.574 -0.710 1.00 96.94 67 ILE A O 1
ATOM 546 N N . ILE A 1 68 ? 6.431 1.367 -0.963 1.00 96.19 68 ILE A N 1
ATOM 547 C CA . ILE A 1 68 ? 6.725 1.251 0.473 1.00 96.19 68 ILE A CA 1
ATOM 548 C C . ILE A 1 68 ? 6.822 2.640 1.110 1.00 96.19 68 ILE A C 1
ATOM 550 O O . ILE A 1 68 ? 6.116 2.910 2.073 1.00 96.19 68 ILE A O 1
ATOM 554 N N . CYS A 1 69 ? 7.577 3.569 0.516 1.00 96.75 69 CYS A N 1
ATOM 555 C CA . CYS A 1 69 ? 7.665 4.939 1.021 1.00 96.75 69 CYS A CA 1
ATOM 556 C C . CYS A 1 69 ? 6.303 5.651 1.045 1.00 96.75 69 CYS A C 1
ATOM 558 O O . CYS A 1 69 ? 6.034 6.441 1.948 1.00 96.75 69 CYS A O 1
ATOM 560 N N . LYS A 1 70 ? 5.427 5.396 0.064 1.00 96.44 70 LYS A N 1
ATOM 561 C CA . LYS A 1 70 ? 4.071 5.962 0.042 1.00 96.44 70 LYS A CA 1
ATOM 562 C C . LYS A 1 70 ? 3.233 5.436 1.207 1.00 96.44 70 LYS A C 1
ATOM 564 O O . LYS A 1 70 ? 2.566 6.222 1.876 1.00 96.44 70 LYS A O 1
ATOM 569 N N . LEU A 1 71 ? 3.302 4.130 1.451 1.00 97.06 71 LEU A N 1
ATOM 570 C CA . LEU A 1 71 ? 2.613 3.467 2.552 1.00 97.06 71 LEU A CA 1
ATOM 571 C C . LEU A 1 71 ? 3.146 3.936 3.909 1.00 97.06 71 LEU A C 1
ATOM 573 O O . LEU A 1 71 ? 2.347 4.259 4.777 1.00 97.06 71 LEU A O 1
ATOM 577 N N . GLU A 1 72 ? 4.464 4.078 4.075 1.00 97.06 72 GLU A N 1
ATOM 578 C CA . GLU A 1 72 ? 5.085 4.624 5.294 1.00 97.06 72 GLU A CA 1
ATOM 579 C C . GLU A 1 72 ? 4.595 6.046 5.591 1.00 97.06 72 GLU A C 1
ATOM 581 O O . GLU A 1 72 ? 4.300 6.390 6.736 1.00 97.06 72 GLU A O 1
ATOM 586 N N . LYS A 1 73 ? 4.466 6.888 4.556 1.00 97.56 73 LYS A N 1
ATOM 587 C CA . LYS A 1 73 ? 3.924 8.244 4.713 1.00 97.56 73 LYS A CA 1
ATOM 588 C C . LYS A 1 73 ? 2.446 8.243 5.068 1.00 97.56 73 LYS A C 1
ATOM 590 O O . LYS A 1 73 ? 2.047 9.033 5.919 1.00 97.56 73 LYS A O 1
ATOM 595 N N . LEU A 1 74 ? 1.654 7.376 4.442 1.00 97.50 74 LEU A N 1
ATOM 596 C CA . LEU A 1 74 ? 0.239 7.245 4.766 1.00 97.50 74 LEU A CA 1
ATOM 597 C C . LEU A 1 74 ? 0.052 6.742 6.202 1.00 97.50 74 LEU A C 1
ATOM 599 O O . LEU A 1 74 ? -0.709 7.341 6.952 1.00 97.50 74 LEU A O 1
ATOM 603 N N . ALA A 1 75 ? 0.811 5.723 6.603 1.00 96.94 75 ALA A N 1
ATOM 604 C CA . ALA A 1 75 ? 0.790 5.177 7.952 1.00 96.94 75 ALA A CA 1
ATOM 605 C C . ALA A 1 75 ? 1.161 6.242 8.994 1.00 96.94 75 ALA A C 1
ATOM 607 O O . ALA A 1 75 ? 0.422 6.462 9.949 1.00 96.94 75 ALA A O 1
ATOM 608 N N . SER A 1 76 ? 2.223 7.015 8.742 1.00 97.00 76 SER A N 1
ATOM 609 C CA . SER A 1 76 ? 2.597 8.151 9.592 1.00 97.00 76 SER A CA 1
ATOM 610 C C . SER A 1 76 ? 1.509 9.228 9.690 1.00 97.00 76 SER A C 1
ATOM 612 O O . SER A 1 76 ? 1.450 9.912 10.709 1.00 97.00 76 SER A O 1
ATOM 614 N N . TYR A 1 77 ? 0.688 9.422 8.653 1.00 96.88 77 TYR A N 1
ATOM 615 C CA . TYR A 1 77 ? -0.399 10.406 8.653 1.00 96.88 77 TYR A CA 1
ATOM 616 C C . TYR A 1 77 ? -1.634 9.914 9.419 1.00 96.88 77 TYR A C 1
ATOM 618 O O . TYR A 1 77 ? -2.306 10.710 10.070 1.00 96.88 77 TYR A O 1
ATOM 626 N N . THR A 1 78 ? -1.921 8.613 9.364 1.00 96.94 78 THR A N 1
ATOM 627 C CA . THR A 1 78 ? -3.093 7.999 10.006 1.00 96.94 78 THR A CA 1
ATOM 628 C C . THR A 1 78 ? -2.781 7.354 11.359 1.00 96.94 78 THR A C 1
ATOM 630 O O . THR A 1 78 ? -3.681 6.840 12.015 1.00 96.94 78 THR A O 1
ATOM 633 N N . GLY A 1 79 ? -1.524 7.385 11.806 1.00 95.88 79 GLY A N 1
ATOM 634 C CA . GLY A 1 79 ? -1.094 6.793 13.076 1.00 95.88 79 GLY A CA 1
ATOM 635 C C . GLY A 1 79 ? -0.940 5.269 13.042 1.00 95.88 79 GLY A C 1
ATOM 636 O O . GLY A 1 79 ? -0.949 4.644 14.097 1.00 95.88 79 GLY A O 1
ATOM 637 N N . PHE A 1 80 ? -0.813 4.675 11.855 1.00 96.69 80 PHE A N 1
ATOM 638 C CA . PHE A 1 80 ? -0.472 3.262 11.696 1.00 96.69 80 PHE A CA 1
ATOM 639 C C . PHE A 1 80 ? 1.046 3.065 11.775 1.00 96.69 80 PHE A C 1
ATOM 641 O O . PHE A 1 80 ? 1.830 3.943 11.405 1.00 96.69 80 PHE A O 1
ATOM 648 N N . GLU A 1 81 ? 1.454 1.872 12.191 1.00 95.75 81 GLU A N 1
ATOM 649 C CA . GLU A 1 81 ? 2.824 1.383 12.050 1.00 95.75 81 GLU A CA 1
ATOM 650 C C . GLU A 1 81 ? 2.932 0.501 10.799 1.00 95.75 81 GLU A C 1
ATOM 652 O O . GLU A 1 81 ? 1.939 -0.068 10.342 1.00 95.75 81 GLU A O 1
ATOM 657 N N . ILE A 1 82 ? 4.131 0.406 10.221 1.00 94.81 82 ILE A N 1
ATOM 658 C CA . ILE A 1 82 ? 4.393 -0.440 9.053 1.00 94.81 82 ILE A CA 1
ATOM 659 C C . ILE A 1 82 ? 5.531 -1.405 9.329 1.00 94.81 82 ILE A C 1
ATOM 661 O O . ILE A 1 82 ? 6.600 -1.018 9.800 1.00 94.81 82 ILE A O 1
ATOM 665 N N . GLU A 1 83 ? 5.312 -2.648 8.917 1.00 94.56 83 GLU A N 1
ATOM 666 C CA . GLU A 1 83 ? 6.337 -3.667 8.778 1.00 94.56 83 GLU A CA 1
ATOM 667 C C . GLU A 1 83 ? 6.294 -4.204 7.345 1.00 94.56 83 GLU A C 1
ATOM 669 O O . GLU A 1 83 ? 5.235 -4.556 6.826 1.00 94.56 83 GLU A O 1
ATOM 674 N N . ALA A 1 84 ? 7.450 -4.257 6.687 1.00 91.62 84 ALA A N 1
ATOM 675 C CA . ALA A 1 84 ? 7.575 -4.810 5.346 1.00 91.62 84 ALA A CA 1
ATOM 676 C C . ALA A 1 84 ? 8.415 -6.088 5.395 1.00 91.62 84 ALA A C 1
ATOM 678 O O . ALA A 1 84 ? 9.599 -6.057 5.739 1.00 91.62 84 ALA A O 1
ATOM 679 N N . THR A 1 85 ? 7.806 -7.209 5.019 1.00 91.62 85 THR A N 1
ATOM 680 C CA . THR A 1 85 ? 8.421 -8.542 5.028 1.00 91.62 85 THR A CA 1
ATOM 681 C C . THR A 1 85 ? 8.305 -9.200 3.648 1.00 91.62 85 THR A C 1
ATOM 683 O O . THR A 1 85 ? 7.820 -8.595 2.692 1.00 91.62 85 THR A O 1
ATOM 686 N N . GLY A 1 86 ? 8.818 -10.426 3.495 1.00 84.75 86 GLY A N 1
ATOM 687 C CA . GLY A 1 86 ? 8.598 -11.208 2.271 1.00 84.75 86 GLY A CA 1
ATOM 688 C C . GLY A 1 86 ? 9.315 -10.686 1.020 1.00 84.75 86 GLY A C 1
ATOM 689 O O . GLY A 1 86 ? 8.892 -10.970 -0.099 1.00 84.75 86 GLY A O 1
ATOM 690 N N . TYR A 1 87 ? 10.406 -9.931 1.177 1.00 84.88 87 TYR A N 1
ATOM 691 C CA . TYR A 1 87 ? 11.186 -9.445 0.040 1.00 84.88 87 TYR A CA 1
ATOM 692 C C . TYR A 1 87 ? 11.731 -10.601 -0.803 1.00 84.88 87 TYR A C 1
ATOM 694 O O . TYR A 1 87 ? 12.585 -11.365 -0.355 1.00 84.88 87 TYR A O 1
ATOM 702 N N . TYR A 1 88 ? 11.304 -10.664 -2.061 1.00 82.25 88 TYR A N 1
ATOM 703 C CA . TYR A 1 88 ? 11.882 -11.545 -3.068 1.00 82.25 88 TYR A CA 1
ATOM 704 C C . TYR A 1 88 ? 12.526 -10.730 -4.194 1.00 82.25 88 TYR A C 1
ATOM 706 O O . TYR A 1 88 ? 12.230 -9.549 -4.401 1.00 82.25 88 TYR A O 1
ATOM 714 N N . THR A 1 89 ? 13.473 -11.345 -4.898 1.00 77.06 89 THR A N 1
ATOM 715 C CA . THR A 1 89 ? 14.154 -10.724 -6.035 1.00 77.06 89 THR A CA 1
ATOM 716 C C . THR A 1 89 ? 13.370 -10.947 -7.322 1.00 77.06 89 THR A C 1
ATOM 718 O O . THR A 1 89 ? 12.821 -12.019 -7.565 1.00 77.06 89 THR A O 1
ATOM 721 N N . ASN A 1 90 ? 13.351 -9.933 -8.185 1.00 77.44 90 ASN A N 1
ATOM 722 C CA . ASN A 1 90 ? 12.697 -10.034 -9.486 1.00 77.44 90 ASN A CA 1
ATOM 723 C C . ASN A 1 90 ? 13.606 -10.723 -10.503 1.00 77.44 90 ASN A C 1
ATOM 725 O O . ASN A 1 90 ? 14.822 -10.495 -10.520 1.00 77.44 90 ASN A O 1
ATOM 729 N N . TRP A 1 91 ? 13.008 -11.482 -11.423 1.00 79.25 91 TRP A N 1
ATOM 730 C CA . TRP A 1 91 ? 13.713 -11.958 -12.608 1.00 79.25 91 TRP A CA 1
ATOM 731 C C . TRP A 1 91 ? 13.999 -10.769 -13.531 1.00 79.25 91 TRP A C 1
ATOM 733 O O . TRP A 1 91 ? 13.096 -10.199 -14.139 1.00 79.25 91 TRP A O 1
ATOM 743 N N . LYS A 1 92 ? 15.272 -10.384 -13.666 1.00 72.81 92 LYS A N 1
ATOM 744 C CA . LYS A 1 92 ? 15.661 -9.290 -14.564 1.00 72.81 92 LYS A CA 1
ATOM 745 C C . LYS A 1 92 ? 15.662 -9.759 -16.017 1.00 72.81 92 LYS A C 1
ATOM 747 O O . LYS A 1 92 ? 16.397 -10.678 -16.375 1.00 72.81 92 LYS A O 1
ATOM 752 N N . TYR A 1 93 ? 14.881 -9.096 -16.865 1.00 74.06 93 TYR A N 1
ATOM 753 C CA . TYR A 1 93 ? 14.972 -9.272 -18.312 1.00 74.06 93 TYR A CA 1
ATOM 754 C C . TYR A 1 93 ? 16.308 -8.717 -18.831 1.00 74.06 93 TYR A C 1
ATOM 756 O O . TYR A 1 93 ? 16.704 -7.601 -18.489 1.00 74.06 93 TYR A O 1
ATOM 764 N N . LYS A 1 94 ? 17.000 -9.486 -19.678 1.00 72.75 94 LYS A N 1
ATOM 765 C CA . LYS A 1 94 ? 18.191 -9.035 -20.403 1.00 72.75 94 LYS A CA 1
ATOM 766 C C . LYS A 1 94 ? 17.801 -8.814 -21.860 1.00 72.75 94 LYS A C 1
ATOM 768 O O . LYS A 1 94 ? 17.523 -9.777 -22.569 1.00 72.75 94 LYS A O 1
ATOM 773 N N . LYS A 1 95 ? 17.797 -7.556 -22.308 1.00 69.19 95 LYS A N 1
ATOM 774 C CA . LYS A 1 95 ? 17.634 -7.238 -23.731 1.00 69.19 95 LYS A CA 1
ATOM 775 C C . LYS A 1 95 ? 18.838 -7.814 -24.476 1.00 69.19 95 LYS A C 1
ATOM 777 O O . LYS A 1 95 ? 19.975 -7.474 -24.146 1.00 69.19 95 LYS A O 1
ATOM 782 N N . ILE A 1 96 ? 18.600 -8.715 -25.426 1.00 62.59 96 ILE A N 1
ATOM 783 C CA . ILE A 1 96 ? 19.647 -9.164 -26.348 1.00 62.59 96 ILE A CA 1
ATOM 784 C C . ILE A 1 96 ? 19.954 -7.955 -27.247 1.00 62.59 96 ILE A C 1
ATOM 786 O O . ILE A 1 96 ? 19.009 -7.400 -27.814 1.00 62.59 96 ILE A O 1
ATOM 790 N N . PRO A 1 97 ? 21.210 -7.476 -27.317 1.00 63.97 97 PRO A N 1
ATOM 791 C CA . PRO A 1 97 ? 21.566 -6.400 -28.234 1.00 63.97 97 PRO A CA 1
ATOM 792 C C . PRO A 1 97 ? 21.222 -6.817 -29.666 1.00 63.97 97 PRO A C 1
ATOM 794 O O . PRO A 1 97 ? 21.541 -7.939 -30.061 1.00 63.97 97 PRO A O 1
ATOM 797 N N . SER A 1 98 ? 20.537 -5.933 -30.392 1.00 60.75 98 SER A N 1
ATOM 798 C CA . SER A 1 98 ? 20.307 -6.040 -31.837 1.00 60.75 98 SER A CA 1
ATOM 799 C C . SER A 1 98 ? 21.595 -5.818 -32.611 1.00 60.75 98 SER A C 1
ATOM 801 O O . SER A 1 98 ? 22.290 -4.843 -32.235 1.00 60.75 98 SER A O 1
#